Protein AF-A0A9Q0S7S1-F1 (afdb_monomer)

Radius of gyration: 33.42 Å; Cα contacts (8 Å, |Δi|>4): 15; chains: 1; bounding box: 52×45×80 Å

pLDDT: mean 80.13, std 13.83, range [46.84, 96.38]

Sequence (107 aa):
PLLSERPELPLPSWYPVDWKHIRRNFWIVYAHEVIGAIIMTSVSVGIDGYVYYLMGMVSSQLKILGNRLEKLGSEEVLGGNLVEKTETNHLNRNKLKLCIKEHQDIL

InterPro domains:
  IPR004117 Olfactory receptor, insect [PF02949] (2-107)
  IPR004117 Olfactory receptor, insect [PTHR21137] (1-107)

Mean predicted aligned error: 15.47 Å

Foldseek 3Di:
DDDDPADDAPDPDDDPDPLRPDVVVVVVVNVVVVVVVVVVVCVVVVVVVVVVVVVVVVVVVVVVVVVVVCCVVVVVVVVPCVVVVVVVVVVVVVVVVVVVVVVVVVD

Solvent-accessible surface area (backbone atoms only — not comparable to full-atom values): 6326 Å² total; per-residue (Å²): 144,75,83,68,96,57,96,73,68,98,63,101,69,92,66,104,58,69,38,91,79,35,71,70,48,35,54,53,52,51,50,49,53,52,51,51,53,52,51,53,52,52,50,51,56,48,49,59,52,47,53,52,50,49,54,52,51,51,54,51,50,50,51,53,48,48,55,49,49,50,49,50,64,33,60,79,46,37,87,62,52,49,62,62,56,49,54,54,53,52,52,52,54,50,53,52,53,48,56,52,50,55,59,62,75,79,110

Secondary structure (DSSP, 8-state):
----SS---SS----SS-TTT-HHHHHHHHHHHHHHHHHHHHHHHHHHHHHHHHHHHHHHHHHHHHHHHHHHHHHHHHHHHHHHHHHHHHHHHHHHHHHHHHHHH--

Organism: NCBI:txid35572

Structure (mmCIF, N/CA/C/O backbone):
data_AF-A0A9Q0S7S1-F1
#
_entry.id   AF-A0A9Q0S7S1-F1
#
loop_
_atom_site.group_PDB
_atom_site.id
_atom_site.type_symbol
_atom_site.label_atom_id
_atom_site.label_alt_id
_atom_site.label_comp_id
_atom_site.label_asym_id
_atom_site.label_entity_id
_atom_site.label_seq_id
_atom_site.pdbx_PDB_ins_code
_atom_site.Cartn_x
_atom_site.Cartn_y
_atom_site.Cartn_z
_atom_site.occupancy
_atom_site.B_iso_or_equiv
_atom_site.auth_seq_id
_atom_site.auth_comp_id
_atom_site.auth_asym_id
_atom_site.auth_atom_id
_atom_site.pdbx_PDB_model_num
ATOM 1 N N . PRO A 1 1 ? 6.890 -19.782 -22.112 1.00 49.66 1 PRO A N 1
ATOM 2 C CA . PRO A 1 1 ? 8.250 -20.284 -21.822 1.00 49.66 1 PRO A CA 1
ATOM 3 C C . PRO A 1 1 ? 8.989 -20.681 -23.106 1.00 49.66 1 PRO A C 1
ATOM 5 O O . PRO A 1 1 ? 8.802 -21.784 -23.598 1.00 49.66 1 PRO A O 1
ATOM 8 N N . LEU A 1 2 ? 9.759 -19.737 -23.645 1.00 46.84 2 LEU A N 1
ATOM 9 C CA . LEU A 1 2 ? 10.941 -19.854 -24.514 1.00 46.84 2 LEU A CA 1
ATOM 10 C C . LEU A 1 2 ? 11.249 -18.404 -24.924 1.00 46.84 2 LEU A C 1
ATOM 12 O O . LEU A 1 2 ? 10.314 -17.646 -25.176 1.00 46.84 2 LEU A O 1
ATOM 16 N N . LEU A 1 3 ? 12.515 -17.982 -24.856 1.00 55.81 3 LEU A N 1
ATOM 17 C CA . LEU A 1 3 ? 12.884 -16.576 -25.056 1.00 55.81 3 LEU A CA 1
ATOM 18 C C . LEU A 1 3 ? 12.430 -16.103 -26.443 1.00 55.81 3 LEU A C 1
ATOM 20 O O . LEU A 1 3 ? 12.807 -16.715 -27.441 1.00 55.81 3 LEU A O 1
ATOM 24 N N . SER A 1 4 ? 11.708 -14.979 -26.509 1.00 52.19 4 SER A N 1
ATOM 25 C CA . SER A 1 4 ? 11.703 -14.194 -27.744 1.00 52.19 4 SER A CA 1
ATOM 26 C C . SER A 1 4 ? 13.147 -13.771 -28.012 1.00 52.19 4 SER A C 1
ATOM 28 O O . SER A 1 4 ? 13.823 -13.256 -27.120 1.00 52.19 4 SER A O 1
ATOM 30 N N . GLU A 1 5 ? 13.643 -13.999 -29.229 1.00 60.22 5 GLU A N 1
ATOM 31 C CA . GLU A 1 5 ? 15.022 -13.662 -29.623 1.00 60.22 5 GLU A CA 1
ATOM 32 C C . GLU A 1 5 ? 15.291 -12.144 -29.639 1.00 60.22 5 GLU A C 1
ATOM 34 O O . GLU A 1 5 ? 16.394 -11.696 -29.965 1.00 60.22 5 GLU A O 1
ATOM 39 N N . ARG A 1 6 ? 14.283 -11.328 -29.311 1.00 60.66 6 ARG A N 1
ATOM 40 C CA . ARG A 1 6 ? 14.350 -9.870 -29.279 1.00 60.66 6 ARG A CA 1
ATOM 41 C C . ARG A 1 6 ? 13.970 -9.361 -27.886 1.00 60.66 6 ARG A C 1
ATOM 43 O O . ARG A 1 6 ? 13.040 -9.894 -27.286 1.00 60.66 6 ARG A O 1
ATOM 50 N N . PRO A 1 7 ? 14.641 -8.313 -27.373 1.00 64.75 7 PRO A N 1
ATOM 51 C CA . PRO A 1 7 ? 14.220 -7.653 -26.145 1.00 64.75 7 PRO A CA 1
ATOM 52 C C . PRO A 1 7 ? 12.825 -7.038 -26.333 1.00 64.75 7 PRO A C 1
ATOM 54 O O . PRO A 1 7 ? 12.659 -6.066 -27.071 1.00 64.75 7 PRO A O 1
ATOM 57 N N . GLU A 1 8 ? 11.828 -7.618 -25.673 1.00 73.00 8 GLU A N 1
ATOM 58 C CA . GLU A 1 8 ? 10.452 -7.122 -25.622 1.00 73.00 8 GLU A CA 1
ATOM 59 C C . GLU A 1 8 ? 10.209 -6.429 -24.276 1.00 73.00 8 GLU A C 1
ATOM 61 O O . GLU A 1 8 ? 10.732 -6.858 -23.245 1.00 73.00 8 GLU A O 1
ATOM 66 N N . LEU A 1 9 ? 9.461 -5.322 -24.291 1.00 75.12 9 LEU A N 1
ATOM 67 C CA . LEU A 1 9 ? 9.088 -4.614 -23.066 1.00 75.12 9 LEU A CA 1
ATOM 68 C C . LEU A 1 9 ? 7.980 -5.397 -22.341 1.00 75.12 9 LEU A C 1
ATOM 70 O O . LEU A 1 9 ? 7.092 -5.935 -23.008 1.00 75.12 9 LEU A O 1
ATOM 74 N N . PRO A 1 10 ? 7.984 -5.442 -20.996 1.00 76.25 10 PRO A N 1
ATOM 75 C CA . PRO A 1 10 ? 6.925 -6.076 -20.216 1.00 76.25 10 PRO A CA 1
ATOM 76 C C . PRO A 1 10 ? 5.540 -5.436 -20.404 1.00 76.25 10 PRO A C 1
ATOM 78 O O . PRO A 1 10 ? 4.546 -6.106 -20.124 1.00 76.25 10 PRO A O 1
ATOM 81 N N . LEU A 1 11 ? 5.443 -4.185 -20.880 1.00 78.38 11 LEU A N 1
ATOM 82 C CA . LEU A 1 11 ? 4.169 -3.545 -21.221 1.00 78.38 11 LEU A CA 1
ATOM 83 C C . LEU A 1 11 ? 4.142 -3.081 -22.694 1.00 78.38 11 LEU A C 1
ATOM 85 O O . LEU A 1 11 ? 5.092 -2.464 -23.180 1.00 78.38 11 LEU A O 1
ATOM 89 N N . PRO A 1 12 ? 3.042 -3.323 -23.434 1.00 75.06 12 PRO A N 1
ATOM 90 C CA . PRO A 1 12 ? 2.882 -2.833 -24.799 1.00 75.06 12 PRO A CA 1
ATOM 91 C C . PRO A 1 12 ? 2.491 -1.346 -24.792 1.00 75.06 12 PRO A C 1
ATOM 93 O O . PRO A 1 12 ? 1.319 -0.996 -24.921 1.00 75.06 12 PRO A O 1
ATOM 96 N N . SER A 1 13 ? 3.480 -0.464 -24.640 1.00 78.94 13 SER A N 1
ATOM 97 C CA . SER A 1 13 ? 3.294 0.992 -24.646 1.00 78.94 13 SER A CA 1
ATOM 98 C C . SER A 1 13 ? 4.058 1.676 -25.789 1.00 78.94 13 SER A C 1
ATOM 100 O O . SER A 1 13 ? 5.069 1.174 -26.290 1.00 78.94 13 SER A O 1
ATOM 102 N N . TRP A 1 14 ? 3.555 2.831 -26.236 1.00 82.00 14 TRP A N 1
ATOM 103 C CA . TRP A 1 14 ? 4.221 3.658 -27.241 1.00 82.00 14 TRP A CA 1
ATOM 104 C C . TRP A 1 14 ? 5.210 4.610 -26.565 1.00 82.00 14 TRP A C 1
ATOM 106 O O . TRP A 1 14 ? 4.841 5.386 -25.686 1.00 82.00 14 TRP A O 1
ATOM 116 N N . TYR A 1 15 ? 6.461 4.577 -27.019 1.00 80.50 15 TYR A N 1
ATOM 117 C CA . TYR A 1 15 ? 7.535 5.432 -26.522 1.00 80.50 15 TYR A CA 1
ATOM 118 C C . TYR A 1 15 ? 8.106 6.273 -27.670 1.00 80.50 15 TYR A C 1
ATOM 120 O O . TYR A 1 15 ? 8.388 5.711 -28.729 1.00 80.50 15 TYR A O 1
ATOM 128 N N . PRO A 1 16 ? 8.374 7.578 -27.467 1.00 81.56 16 PRO A N 1
ATOM 129 C CA . PRO A 1 16 ? 8.951 8.466 -28.484 1.00 81.56 16 PRO A CA 1
ATOM 130 C C . PRO A 1 16 ? 10.462 8.237 -28.711 1.00 81.56 16 PRO A C 1
ATOM 132 O O . PRO A 1 16 ? 11.163 9.121 -29.194 1.00 81.56 16 PRO A O 1
ATOM 135 N N . VAL A 1 17 ? 10.992 7.080 -28.304 1.00 76.88 17 VAL A N 1
ATOM 136 C CA . VAL A 1 17 ? 12.422 6.752 -28.283 1.00 76.88 17 VAL A CA 1
ATOM 137 C C . VAL A 1 17 ? 12.627 5.367 -28.892 1.00 76.88 17 VAL A C 1
ATOM 139 O O . VAL A 1 17 ? 11.952 4.419 -28.494 1.00 76.88 17 VAL A O 1
ATOM 142 N N . ASP A 1 18 ? 13.611 5.225 -29.786 1.00 76.94 18 ASP A N 1
ATOM 143 C CA . ASP A 1 18 ? 13.955 3.966 -30.467 1.00 76.94 18 ASP A CA 1
ATOM 144 C C . ASP A 1 18 ? 14.589 2.914 -29.535 1.00 76.94 18 ASP A C 1
ATOM 146 O O . ASP A 1 18 ? 15.778 2.581 -29.614 1.00 76.94 18 ASP A O 1
ATOM 150 N N . TRP A 1 19 ? 13.779 2.340 -28.647 1.00 75.38 19 TRP A N 1
ATOM 151 C CA . TRP A 1 19 ? 14.172 1.247 -27.753 1.00 75.38 19 TRP A CA 1
ATOM 152 C C . TRP A 1 19 ? 14.509 -0.050 -28.504 1.00 75.38 19 TRP A C 1
ATOM 154 O O . TRP A 1 19 ? 15.325 -0.834 -28.027 1.00 75.38 19 TRP A O 1
ATOM 164 N N . LYS A 1 20 ? 13.941 -0.256 -29.703 1.00 74.69 20 LYS A N 1
ATOM 165 C CA . LYS A 1 20 ? 14.171 -1.447 -30.546 1.00 74.69 20 LYS A CA 1
ATOM 166 C C . LYS A 1 20 ? 15.587 -1.534 -31.116 1.00 74.69 20 LYS A C 1
ATOM 168 O O . LYS A 1 20 ? 16.081 -2.633 -31.352 1.00 74.69 20 LYS A O 1
ATOM 173 N N . HIS A 1 21 ? 16.230 -0.389 -31.349 1.00 73.00 21 HIS A N 1
ATOM 174 C CA . HIS A 1 21 ? 17.544 -0.314 -31.994 1.00 73.00 21 HIS A CA 1
ATOM 175 C C . HIS A 1 21 ? 18.662 0.062 -31.012 1.00 73.00 21 HIS A C 1
ATOM 177 O O . HIS A 1 21 ? 19.803 -0.367 -31.183 1.00 73.00 21 HIS A O 1
ATOM 183 N N . ILE A 1 22 ? 18.353 0.818 -29.952 1.00 80.56 22 ILE A N 1
ATOM 184 C CA . ILE A 1 22 ? 19.348 1.316 -28.996 1.00 80.56 22 ILE A CA 1
ATOM 185 C C . ILE A 1 22 ? 19.228 0.558 -27.669 1.00 80.56 22 ILE A C 1
ATOM 187 O O . ILE A 1 22 ? 18.385 0.868 -26.826 1.00 80.56 22 ILE A O 1
ATOM 191 N N . ARG A 1 23 ? 20.148 -0.389 -27.431 1.00 79.44 23 ARG A N 1
ATOM 192 C CA . ARG A 1 23 ? 20.176 -1.247 -26.223 1.00 79.44 23 ARG A CA 1
ATOM 193 C C . ARG A 1 23 ? 20.15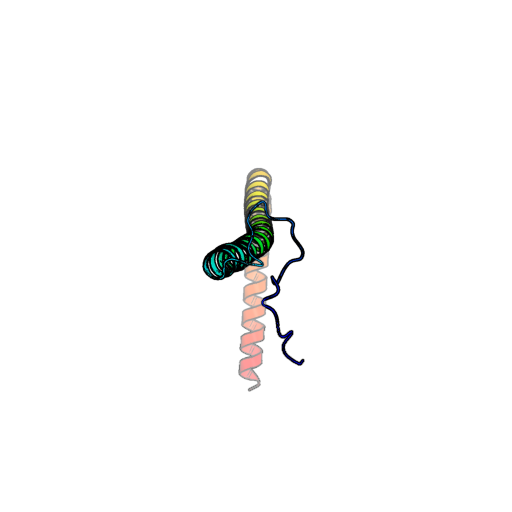9 -0.461 -24.901 1.00 79.44 23 ARG A C 1
ATOM 195 O O . ARG A 1 23 ? 19.569 -0.923 -23.933 1.00 79.44 23 ARG A O 1
ATOM 202 N N . ARG A 1 24 ? 20.770 0.730 -24.848 1.00 82.44 24 ARG A N 1
ATOM 203 C CA . ARG A 1 24 ? 20.722 1.616 -23.667 1.00 82.44 24 ARG A CA 1
ATOM 204 C C . ARG A 1 24 ? 19.307 2.132 -23.386 1.00 82.44 24 ARG A C 1
ATOM 206 O O . ARG A 1 24 ? 18.902 2.19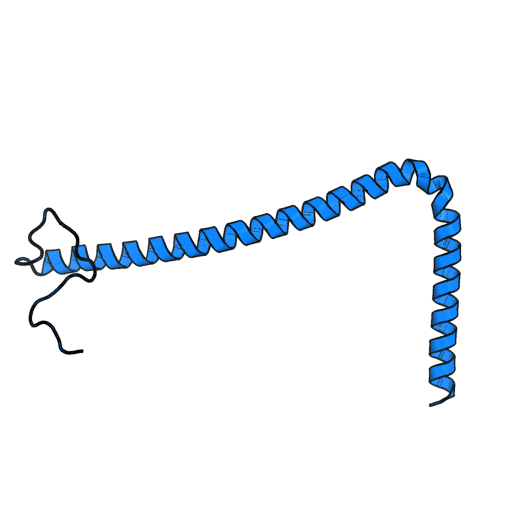0 -22.232 1.00 82.44 24 ARG A O 1
ATOM 213 N N . ASN A 1 25 ? 18.561 2.483 -24.431 1.00 82.38 25 ASN A N 1
ATOM 214 C CA . ASN A 1 25 ? 17.224 3.054 -24.300 1.00 82.38 25 ASN A CA 1
ATOM 215 C C . ASN A 1 25 ? 16.221 1.979 -23.861 1.00 82.38 25 ASN A C 1
ATOM 217 O O . ASN A 1 25 ? 15.380 2.264 -23.017 1.00 82.38 25 ASN A O 1
ATOM 221 N N . PHE A 1 26 ? 16.380 0.737 -24.339 1.00 84.25 26 PHE A N 1
ATOM 222 C CA . PHE A 1 26 ? 15.641 -0.423 -23.825 1.00 84.25 26 PHE A CA 1
ATOM 223 C C . PHE A 1 26 ? 15.757 -0.549 -22.296 1.00 84.25 26 PHE A C 1
ATOM 225 O O . PHE A 1 26 ? 14.741 -0.583 -21.612 1.00 84.25 26 PHE A O 1
ATOM 232 N N . TRP A 1 27 ? 16.978 -0.535 -21.742 1.00 84.62 27 TRP A N 1
ATOM 233 C CA . TRP A 1 27 ? 17.181 -0.641 -20.289 1.00 84.62 27 TRP A CA 1
ATOM 234 C C . TRP A 1 27 ? 16.586 0.527 -19.495 1.00 84.62 27 TRP A C 1
ATOM 236 O O . TRP A 1 27 ? 16.069 0.308 -18.404 1.00 84.62 27 TRP A O 1
A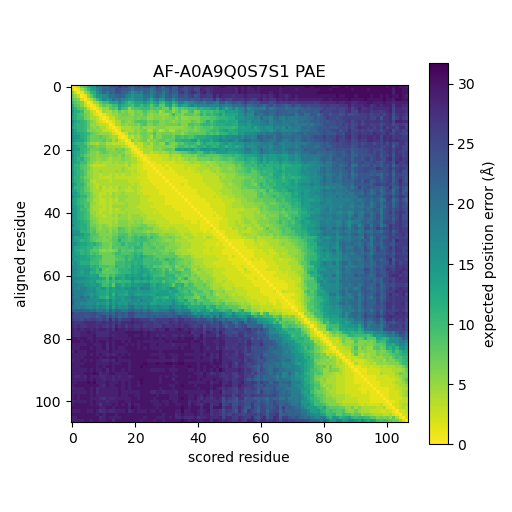TOM 246 N N . ILE A 1 28 ? 16.632 1.752 -20.033 1.00 87.50 28 ILE A N 1
ATOM 247 C CA . ILE A 1 28 ? 16.027 2.931 -19.391 1.00 87.50 28 ILE A CA 1
ATOM 248 C C . ILE A 1 28 ? 14.503 2.786 -19.323 1.00 87.50 28 ILE A C 1
ATOM 250 O O . ILE A 1 28 ? 13.919 3.008 -18.264 1.00 87.50 28 ILE A O 1
ATOM 254 N N . VAL A 1 29 ? 13.860 2.390 -20.427 1.00 88.12 29 VAL A N 1
ATOM 255 C CA . VAL A 1 29 ? 12.401 2.220 -20.465 1.00 88.12 29 VAL A CA 1
ATOM 256 C C . VAL A 1 29 ? 11.965 1.035 -19.601 1.00 88.12 29 VAL A C 1
ATOM 258 O O . VAL A 1 29 ? 11.056 1.191 -18.793 1.00 88.12 29 VAL A O 1
ATOM 261 N N . TYR A 1 30 ? 12.675 -0.094 -19.666 1.00 87.19 30 TYR A N 1
ATOM 262 C CA . TYR A 1 30 ? 12.431 -1.253 -18.803 1.00 87.19 30 TYR A CA 1
ATOM 263 C C . TYR A 1 30 ? 12.528 -0.894 -17.310 1.00 87.19 30 TYR A C 1
ATOM 265 O O . TYR A 1 30 ? 11.644 -1.227 -16.523 1.00 87.19 30 TYR A O 1
ATOM 273 N N . ALA A 1 31 ? 13.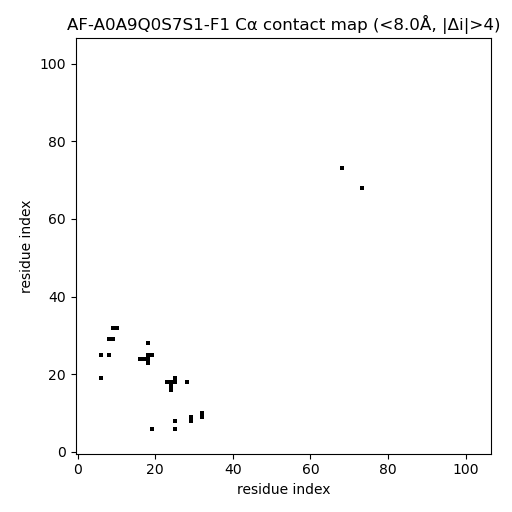573 -0.161 -16.905 1.00 90.00 31 ALA A N 1
ATOM 274 C CA . ALA A 1 31 ? 13.715 0.302 -15.526 1.00 90.00 31 ALA A CA 1
ATOM 275 C C . ALA A 1 31 ? 12.577 1.253 -15.119 1.00 90.00 31 ALA A C 1
ATOM 277 O O . ALA A 1 31 ? 12.055 1.139 -14.012 1.00 90.00 31 ALA A O 1
ATOM 278 N N . HIS A 1 32 ? 12.156 2.152 -16.012 1.00 89.94 32 HIS A N 1
ATOM 279 C CA . HIS A 1 32 ? 11.020 3.044 -15.781 1.00 89.94 32 HIS A CA 1
ATOM 280 C C . HIS A 1 32 ? 9.699 2.273 -15.603 1.00 89.94 32 HIS A C 1
ATOM 282 O O . HIS A 1 32 ? 8.948 2.569 -14.675 1.00 89.94 32 HIS A O 1
ATOM 288 N N . GLU A 1 33 ? 9.414 1.274 -16.443 1.00 90.44 33 GLU A N 1
ATOM 289 C CA . GLU A 1 33 ? 8.228 0.412 -16.312 1.00 90.44 33 GLU A CA 1
ATOM 290 C C . GLU A 1 33 ? 8.227 -0.359 -14.986 1.00 90.44 33 GLU A C 1
ATOM 292 O O . GLU A 1 33 ? 7.222 -0.356 -14.275 1.00 90.44 33 GLU A O 1
ATOM 297 N N . VAL A 1 34 ? 9.363 -0.955 -14.605 1.00 93.00 34 VAL A N 1
ATOM 298 C CA . VAL A 1 34 ? 9.509 -1.687 -13.334 1.00 93.00 34 VAL A CA 1
ATOM 299 C C . VAL A 1 34 ? 9.326 -0.760 -12.127 1.00 93.00 34 VAL A C 1
ATOM 301 O O . VAL A 1 34 ? 8.571 -1.092 -11.213 1.00 93.00 34 VAL A O 1
ATOM 304 N N . ILE A 1 35 ? 9.960 0.417 -12.120 1.00 94.38 35 ILE A N 1
ATOM 305 C CA . ILE A 1 35 ? 9.809 1.401 -11.034 1.00 94.38 35 ILE A CA 1
ATOM 306 C C . ILE A 1 35 ? 8.357 1.895 -10.956 1.00 94.38 35 ILE A C 1
ATOM 308 O O . ILE A 1 35 ? 7.785 1.940 -9.867 1.00 94.38 35 ILE A O 1
ATOM 312 N N . GLY A 1 36 ? 7.734 2.204 -12.097 1.00 93.38 36 GLY A N 1
ATOM 313 C CA . GLY A 1 36 ? 6.332 2.616 -12.169 1.00 93.38 36 GLY A CA 1
ATOM 314 C C . GLY A 1 36 ? 5.378 1.553 -11.618 1.00 93.38 36 GLY A C 1
ATOM 315 O O . GLY A 1 36 ? 4.502 1.878 -10.816 1.00 93.38 36 GLY A O 1
ATOM 316 N N . ALA A 1 37 ? 5.588 0.281 -11.968 1.00 93.12 37 ALA A N 1
ATOM 317 C CA . ALA A 1 37 ? 4.800 -0.840 -11.458 1.00 93.12 37 ALA A CA 1
ATOM 318 C C . ALA A 1 37 ? 4.956 -1.026 -9.936 1.00 93.12 37 ALA A C 1
ATOM 320 O O . ALA A 1 37 ? 3.958 -1.221 -9.236 1.00 93.12 37 ALA A O 1
ATOM 321 N N . ILE A 1 38 ? 6.180 -0.907 -9.403 1.00 95.56 38 ILE A N 1
ATOM 322 C CA . ILE A 1 38 ? 6.450 -0.976 -7.955 1.00 95.56 38 ILE A CA 1
ATOM 323 C C . ILE A 1 38 ? 5.736 0.161 -7.215 1.00 95.56 38 ILE A C 1
ATOM 325 O O . ILE A 1 38 ? 5.063 -0.093 -6.213 1.00 95.56 38 ILE A O 1
ATOM 329 N N . ILE A 1 39 ? 5.840 1.400 -7.709 1.00 95.88 39 ILE A N 1
ATOM 330 C CA . ILE A 1 39 ? 5.182 2.567 -7.104 1.00 95.88 39 ILE A CA 1
ATOM 331 C C . ILE A 1 39 ? 3.663 2.395 -7.143 1.00 95.88 39 ILE A C 1
ATOM 333 O O . ILE A 1 39 ? 3.018 2.514 -6.106 1.00 95.88 39 ILE A O 1
ATOM 337 N N . MET A 1 40 ? 3.089 2.063 -8.303 1.00 95.31 40 MET A N 1
ATOM 338 C CA . MET A 1 40 ? 1.641 1.903 -8.467 1.00 95.31 40 MET A CA 1
ATOM 339 C C . MET A 1 40 ? 1.078 0.808 -7.552 1.00 95.31 40 MET A C 1
ATOM 341 O O . MET A 1 40 ? 0.075 1.033 -6.878 1.00 95.31 40 MET A O 1
ATOM 345 N N . THR A 1 41 ? 1.759 -0.338 -7.458 1.00 94.69 41 THR A N 1
ATOM 346 C CA . THR A 1 41 ? 1.366 -1.434 -6.557 1.00 94.69 41 THR A CA 1
ATOM 347 C C . THR A 1 41 ? 1.442 -0.998 -5.092 1.00 94.69 41 THR A C 1
ATOM 349 O O . THR A 1 41 ? 0.499 -1.213 -4.333 1.00 94.69 41 THR A O 1
ATOM 352 N N . SER A 1 42 ? 2.532 -0.330 -4.698 1.00 95.44 42 SER A N 1
ATOM 353 C CA . SER A 1 42 ? 2.733 0.152 -3.323 1.00 95.44 42 SER A CA 1
ATOM 354 C C . SER A 1 42 ? 1.698 1.205 -2.922 1.00 95.44 42 SER A C 1
ATOM 356 O O . SER A 1 42 ? 1.200 1.183 -1.800 1.00 95.44 42 SER A O 1
ATOM 358 N N . VAL A 1 43 ? 1.342 2.106 -3.843 1.00 96.38 43 VAL A N 1
ATOM 359 C CA . VAL A 1 43 ? 0.299 3.120 -3.638 1.00 96.38 43 VAL A CA 1
ATOM 360 C C . VAL A 1 43 ? -1.080 2.470 -3.539 1.00 96.38 43 VAL A C 1
ATOM 362 O O . VAL A 1 43 ? -1.821 2.826 -2.630 1.00 96.38 43 VAL A O 1
ATOM 365 N N . SER A 1 44 ? -1.414 1.493 -4.391 1.00 95.12 44 SER A N 1
ATOM 366 C CA . SER A 1 44 ? -2.699 0.777 -4.312 1.00 95.12 44 SER A CA 1
ATOM 367 C C . SER A 1 44 ? -2.867 0.083 -2.957 1.00 95.12 44 SER A C 1
ATOM 369 O O . SER A 1 44 ? -3.802 0.388 -2.223 1.00 95.12 44 SER A O 1
ATOM 371 N N . VAL A 1 45 ? -1.902 -0.763 -2.573 1.00 95.31 45 VAL A N 1
ATOM 372 C CA . VAL A 1 45 ? -1.916 -1.476 -1.282 1.00 95.31 45 VAL A CA 1
ATOM 373 C C . VAL A 1 45 ? -1.905 -0.496 -0.103 1.00 95.31 45 VAL A C 1
ATOM 375 O O . VAL A 1 45 ? -2.579 -0.719 0.904 1.00 95.31 45 VAL A O 1
ATOM 378 N N . GLY A 1 46 ? -1.168 0.611 -0.229 1.00 94.88 46 GLY A N 1
ATOM 379 C CA . GLY A 1 46 ? -1.129 1.680 0.765 1.00 94.88 46 GLY A CA 1
ATOM 380 C C . GLY A 1 46 ? -2.475 2.381 0.945 1.00 94.88 46 GLY A C 1
ATOM 381 O O . GLY A 1 46 ? -2.872 2.622 2.082 1.00 94.88 46 GLY A O 1
ATOM 382 N N . ILE A 1 47 ? -3.200 2.669 -0.140 1.00 95.56 47 ILE A N 1
ATOM 383 C CA . ILE A 1 47 ? -4.540 3.270 -0.099 1.00 95.56 47 ILE A CA 1
ATOM 384 C C . ILE A 1 47 ? -5.536 2.302 0.543 1.00 95.56 47 ILE A C 1
ATOM 386 O O . ILE A 1 47 ? -6.219 2.696 1.488 1.00 95.56 47 ILE A O 1
ATOM 390 N N . ASP A 1 48 ? -5.575 1.043 0.105 1.00 94.25 48 ASP A N 1
ATOM 391 C CA . ASP A 1 48 ? -6.497 0.034 0.646 1.00 94.25 48 ASP A CA 1
ATOM 392 C C . ASP A 1 48 ? -6.274 -0.174 2.158 1.00 94.25 48 ASP A C 1
ATOM 394 O O . ASP A 1 48 ? -7.218 -0.157 2.957 1.00 94.25 48 ASP A O 1
ATOM 398 N N . GLY A 1 49 ? -5.008 -0.270 2.580 1.00 93.56 49 GLY A N 1
ATOM 399 C CA . GLY A 1 49 ? -4.628 -0.358 3.992 1.00 93.56 49 GLY A CA 1
ATOM 400 C C . GLY A 1 49 ? -4.929 0.915 4.794 1.00 93.56 49 GLY A C 1
ATOM 401 O O . GLY A 1 49 ? -5.376 0.831 5.941 1.00 93.56 49 GLY A O 1
ATOM 402 N N . TYR A 1 50 ? -4.732 2.097 4.205 1.00 93.19 50 TYR A N 1
ATOM 403 C CA . TYR A 1 50 ? -5.010 3.382 4.853 1.00 93.19 50 TYR A CA 1
ATOM 404 C C . TYR A 1 50 ? -6.512 3.617 5.048 1.00 93.19 50 TYR A C 1
ATOM 406 O O . TYR A 1 50 ? -6.924 4.056 6.123 1.00 93.19 50 TYR A O 1
ATOM 414 N N . VAL A 1 51 ? -7.343 3.257 4.065 1.00 94.44 51 VAL A N 1
ATOM 415 C CA . VAL A 1 51 ? -8.810 3.298 4.182 1.00 94.44 51 VAL A CA 1
ATOM 416 C C . VAL A 1 51 ? -9.275 2.384 5.316 1.00 94.44 51 VAL A C 1
ATOM 418 O O . VAL A 1 51 ? -10.018 2.834 6.191 1.00 94.44 51 VAL A O 1
ATOM 421 N N . TYR A 1 52 ? -8.781 1.143 5.378 1.00 94.75 52 TYR A N 1
ATOM 422 C CA . TYR A 1 52 ? -9.097 0.222 6.475 1.00 94.75 52 TYR A CA 1
ATOM 423 C C . TYR A 1 52 ? -8.676 0.780 7.848 1.00 94.75 52 TYR A C 1
ATOM 425 O O . TYR A 1 52 ? -9.461 0.756 8.802 1.00 94.75 52 TYR A O 1
ATOM 433 N N . TYR A 1 53 ? -7.469 1.346 7.947 1.00 95.00 53 TYR A N 1
ATOM 434 C CA . TYR A 1 53 ? -6.977 1.983 9.171 1.00 95.00 53 TYR A CA 1
ATOM 435 C C . TYR A 1 53 ? -7.866 3.156 9.614 1.00 95.00 53 TYR A C 1
ATOM 437 O O . TYR A 1 53 ? -8.252 3.227 10.784 1.00 95.00 53 TYR A O 1
ATOM 445 N N . LEU A 1 54 ? -8.252 4.044 8.691 1.00 95.12 54 LEU A N 1
ATOM 446 C CA . LEU A 1 54 ? -9.162 5.154 8.983 1.00 95.12 54 LEU A CA 1
ATOM 447 C C . LEU A 1 54 ? -10.536 4.661 9.453 1.00 95.12 54 LEU A C 1
ATOM 449 O O . LEU A 1 54 ? -11.051 5.179 10.444 1.00 95.12 54 LEU A O 1
ATOM 453 N N . MET A 1 55 ? -11.112 3.641 8.810 1.00 95.12 55 MET A N 1
ATOM 454 C CA . MET A 1 55 ? -12.390 3.055 9.236 1.00 95.12 55 MET A CA 1
ATOM 455 C C . MET A 1 55 ? -12.307 2.471 10.654 1.00 95.12 55 MET A C 1
ATOM 457 O O . MET A 1 55 ? -13.223 2.673 11.457 1.00 95.12 55 MET A O 1
ATOM 461 N N . GLY A 1 56 ? -11.197 1.810 11.004 1.00 94.75 56 GLY A N 1
ATOM 462 C CA . GLY A 1 56 ? -10.933 1.331 12.364 1.00 94.75 56 GLY A CA 1
ATOM 463 C C . GLY A 1 56 ? -10.807 2.470 13.384 1.00 94.75 56 GLY A C 1
ATOM 464 O O . GLY A 1 56 ? -11.449 2.437 14.439 1.00 94.75 56 GLY A O 1
ATOM 465 N N . MET A 1 57 ? -10.048 3.516 13.046 1.00 95.44 57 MET A N 1
ATOM 466 C CA . MET A 1 57 ? -9.877 4.703 13.889 1.00 95.44 57 MET A CA 1
ATOM 467 C C . MET A 1 57 ? -11.211 5.413 14.137 1.00 95.44 57 MET A C 1
ATOM 469 O O . MET A 1 57 ? -11.583 5.600 15.297 1.00 95.44 57 MET A O 1
ATOM 473 N N . VAL A 1 58 ? -11.979 5.715 13.086 1.00 95.25 58 VAL A N 1
ATOM 474 C CA . VAL A 1 58 ? -13.317 6.324 13.191 1.00 95.25 58 VAL A CA 1
ATOM 475 C C . VAL A 1 58 ? -14.253 5.443 14.021 1.00 95.25 58 VAL A C 1
ATOM 477 O O . VAL A 1 58 ? -14.915 5.947 14.924 1.00 95.25 58 VAL A O 1
ATOM 480 N N . SER A 1 59 ? -14.253 4.123 13.817 1.00 93.06 59 SER A N 1
ATOM 481 C CA . SER A 1 59 ? -15.076 3.194 14.610 1.00 93.06 59 SER A CA 1
ATOM 482 C C . SER A 1 59 ? -14.738 3.219 16.106 1.00 93.06 59 SER A C 1
ATOM 484 O O . SER A 1 59 ? -15.635 3.135 16.947 1.00 93.06 59 SER A O 1
ATOM 486 N N . SER A 1 60 ? -13.457 3.352 16.469 1.00 91.44 60 SER A N 1
ATOM 487 C CA . SER A 1 60 ? -13.045 3.484 17.874 1.00 91.44 60 SER A CA 1
ATOM 488 C C . SER A 1 60 ? -13.408 4.852 18.463 1.00 91.44 60 SER A C 1
ATOM 490 O O . SER A 1 60 ? -13.931 4.919 19.576 1.00 91.44 60 SER A O 1
ATOM 492 N N . GLN A 1 61 ? -13.230 5.934 17.700 1.00 94.00 61 GLN A N 1
ATOM 493 C CA . GLN A 1 61 ? -13.608 7.288 18.105 1.00 94.00 61 GLN A CA 1
ATOM 494 C C . GLN A 1 61 ? -15.124 7.424 18.283 1.00 94.00 61 GLN A C 1
ATOM 496 O O . GLN A 1 61 ? -15.557 8.015 19.268 1.00 94.00 61 GLN A O 1
ATOM 501 N N . LEU A 1 62 ? -15.931 6.809 17.413 1.00 91.88 62 LEU A N 1
ATOM 502 C CA . LEU A 1 62 ? -17.389 6.753 17.549 1.00 91.88 62 LEU A CA 1
ATOM 503 C C . LEU A 1 62 ? -17.823 5.985 18.805 1.00 91.88 62 LEU A C 1
ATOM 505 O O . LEU A 1 62 ? -18.729 6.438 19.497 1.00 91.88 62 LEU A O 1
ATOM 509 N N . LYS A 1 63 ? -17.153 4.880 19.164 1.00 91.44 63 LYS A N 1
ATOM 510 C CA . LYS A 1 63 ? -17.404 4.177 20.439 1.00 91.44 63 LYS A CA 1
ATOM 511 C C . LYS A 1 63 ? -17.048 5.037 21.654 1.00 91.44 63 LYS A C 1
ATOM 513 O O . LYS A 1 63 ? -17.804 5.068 22.620 1.00 91.44 63 LYS A O 1
ATOM 518 N N . ILE A 1 64 ? -15.926 5.758 21.608 1.00 94.06 64 ILE A N 1
ATOM 519 C CA . ILE A 1 64 ? -15.513 6.679 22.680 1.00 94.06 64 ILE A CA 1
ATOM 520 C C . ILE A 1 64 ? -16.493 7.853 22.796 1.00 94.06 64 ILE A C 1
ATOM 522 O O . ILE A 1 64 ? -16.853 8.231 23.909 1.00 94.06 64 ILE A O 1
ATOM 52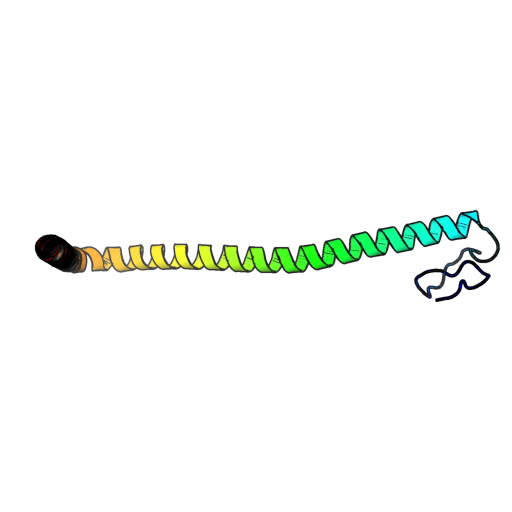6 N N . LEU A 1 65 ? -16.943 8.412 21.670 1.00 90.69 65 LEU A N 1
ATOM 527 C CA . LEU A 1 65 ? -17.944 9.476 21.622 1.00 90.69 65 LEU A CA 1
ATOM 528 C C . LEU A 1 65 ? -19.292 8.986 22.158 1.00 90.69 65 LEU A C 1
ATOM 530 O O . LEU A 1 65 ? -19.874 9.662 22.995 1.00 90.69 65 LEU A O 1
ATOM 534 N N . GLY A 1 66 ? -19.733 7.792 21.752 1.00 89.00 66 GLY A N 1
ATOM 535 C CA . GLY A 1 66 ? -20.933 7.136 22.270 1.00 89.00 66 GLY A CA 1
ATOM 536 C C . GLY A 1 66 ? -20.871 6.944 23.783 1.00 89.00 66 GLY A C 1
ATOM 537 O O . GLY A 1 66 ? -21.760 7.408 24.478 1.00 89.00 66 GLY A O 1
ATOM 538 N N . ASN A 1 67 ? -19.779 6.386 24.313 1.00 86.94 67 ASN A N 1
ATOM 539 C CA . ASN A 1 67 ? -19.583 6.220 25.759 1.00 86.94 67 ASN A CA 1
ATOM 540 C C . ASN A 1 67 ? -19.487 7.562 26.514 1.00 86.94 67 ASN A C 1
ATOM 542 O O . ASN A 1 67 ? -19.905 7.657 27.662 1.00 86.94 67 ASN A O 1
ATOM 546 N N . ARG A 1 68 ? -18.953 8.625 25.894 1.00 83.38 68 ARG A N 1
ATOM 547 C CA . ARG A 1 68 ? -18.956 9.979 26.479 1.00 83.38 68 ARG A CA 1
ATOM 548 C C . ARG A 1 68 ? -20.349 10.603 26.474 1.00 83.38 68 ARG A C 1
ATOM 550 O O . ARG A 1 68 ? -20.709 11.230 27.460 1.00 83.38 68 ARG A O 1
ATOM 557 N N . LEU A 1 69 ? -21.113 10.432 25.399 1.00 83.44 69 LEU A N 1
ATOM 558 C CA . LEU A 1 69 ? -22.480 10.936 25.271 1.00 83.44 69 LEU A CA 1
ATOM 559 C C . LEU A 1 69 ? -23.439 10.172 26.191 1.00 83.44 69 LEU A C 1
ATOM 561 O O . LEU A 1 69 ? -24.247 10.795 26.871 1.00 83.44 69 LEU A O 1
ATOM 565 N N . GLU A 1 70 ? -23.282 8.850 26.284 1.00 81.94 70 GLU A N 1
ATOM 566 C CA . GLU A 1 70 ? -23.931 8.017 27.294 1.00 81.94 70 GLU A CA 1
ATOM 567 C C . GLU A 1 70 ? -23.514 8.478 28.686 1.00 81.94 70 GLU A C 1
ATOM 569 O O . GLU A 1 70 ? -24.388 8.667 29.509 1.00 81.94 70 GLU A O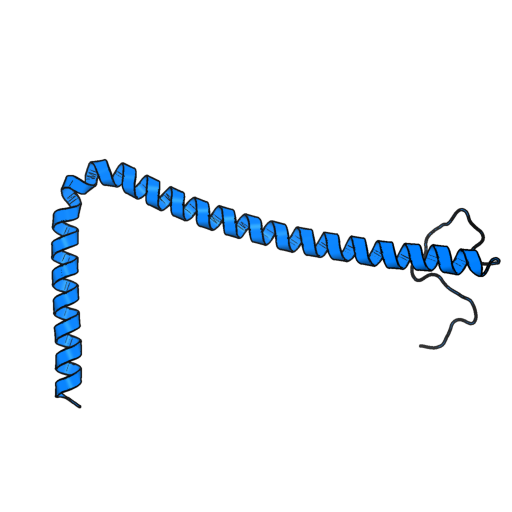 1
ATOM 574 N N . LYS A 1 71 ? -22.235 8.767 28.965 1.00 77.00 71 LYS A N 1
ATOM 575 C CA . LYS A 1 71 ? -21.841 9.315 30.273 1.00 77.00 71 LYS A CA 1
ATOM 576 C C . LYS A 1 71 ? -22.412 10.715 30.540 1.00 77.00 71 LYS A C 1
ATOM 578 O O . LYS A 1 71 ? -22.710 10.987 31.685 1.00 77.00 71 LYS A O 1
ATOM 583 N N . LEU A 1 72 ? -22.612 11.570 29.535 1.00 73.81 72 LEU A N 1
ATOM 584 C CA . LEU A 1 72 ? -23.209 12.909 29.686 1.00 73.81 72 LEU A CA 1
ATOM 585 C C . LEU A 1 72 ? -24.719 12.844 29.955 1.00 73.81 72 LEU A C 1
ATOM 587 O O . LEU A 1 72 ? -25.166 13.294 31.004 1.00 73.81 72 LEU A O 1
ATOM 591 N N . GLY A 1 73 ? -25.489 12.228 29.053 1.00 67.56 73 GLY A N 1
ATOM 592 C CA . GLY A 1 73 ? -26.934 12.045 29.239 1.00 67.56 73 GLY A CA 1
ATOM 593 C C . GLY A 1 73 ? -27.246 11.077 30.378 1.00 67.56 73 GLY A C 1
ATOM 594 O O . GLY A 1 73 ? -28.249 11.219 31.074 1.00 67.56 73 GLY A O 1
ATOM 595 N N . SER A 1 74 ? -26.346 10.128 30.646 1.00 57.44 74 SER A N 1
ATOM 596 C CA . SER A 1 74 ? -26.391 9.413 31.904 1.00 57.44 74 SER A CA 1
ATOM 597 C C . SER A 1 74 ? -26.033 10.332 33.053 1.00 57.44 74 SER A C 1
ATOM 599 O O . SER A 1 74 ? -26.759 10.214 34.001 1.00 57.44 74 SER A O 1
ATOM 601 N N . GLU A 1 75 ? -25.042 11.226 33.075 1.00 55.19 75 GLU A N 1
ATOM 602 C CA . GLU A 1 75 ? -24.734 12.046 34.274 1.00 55.19 75 GLU A CA 1
ATOM 603 C C . GLU A 1 75 ? -25.913 12.944 34.730 1.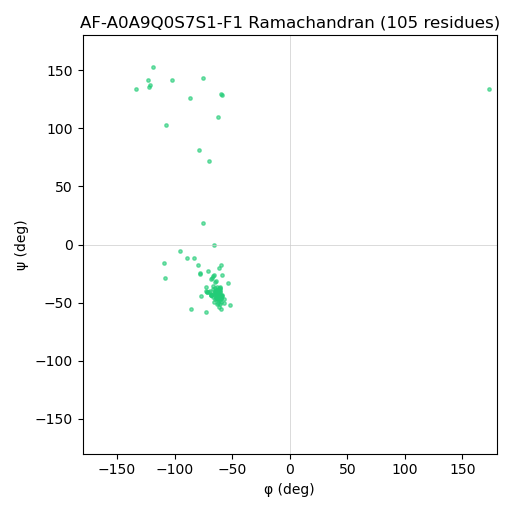00 55.19 75 GLU A C 1
ATOM 605 O O . GLU A 1 75 ? -25.997 13.268 35.913 1.00 55.19 75 GLU A O 1
ATOM 610 N N . GLU A 1 76 ? -26.903 13.191 33.862 1.00 54.31 76 GLU A N 1
ATOM 611 C CA . GLU A 1 76 ? -28.229 13.769 34.175 1.00 54.31 76 GLU A CA 1
ATOM 612 C C . GLU A 1 76 ? -29.234 12.762 34.812 1.00 54.31 76 GLU A C 1
ATOM 614 O O . GLU A 1 76 ? -30.134 13.147 35.554 1.00 54.31 76 GLU A O 1
ATOM 619 N N . VAL A 1 77 ? -29.058 11.457 34.571 1.00 55.38 77 VAL A N 1
ATOM 620 C CA . VAL A 1 77 ? -29.874 10.293 35.011 1.00 55.38 77 VAL A CA 1
ATOM 621 C C . VAL A 1 77 ? -29.168 9.417 36.087 1.00 55.38 77 VAL A C 1
ATOM 623 O O . VAL A 1 77 ? -29.780 8.607 36.787 1.00 55.38 77 VAL A O 1
ATOM 626 N N . LEU A 1 78 ? -27.854 9.574 36.248 1.00 50.88 78 LEU A N 1
ATOM 627 C CA . LEU A 1 78 ? -26.899 8.709 36.957 1.00 50.88 78 LEU A CA 1
ATOM 628 C C . LEU A 1 78 ? -26.993 8.916 38.468 1.00 50.88 78 LEU A C 1
ATOM 630 O O . LEU A 1 78 ? -26.741 7.982 39.225 1.00 50.88 78 LEU A O 1
ATOM 634 N N . GLY A 1 79 ? -27.446 10.102 38.890 1.00 54.47 79 GLY A N 1
ATOM 635 C CA . GLY A 1 79 ? -27.889 10.356 40.260 1.00 54.47 79 GLY A CA 1
ATOM 636 C C . GLY A 1 79 ? -29.044 9.445 40.700 1.00 54.47 79 GLY A C 1
ATOM 637 O O . GLY A 1 79 ? -29.147 9.151 41.886 1.00 54.47 79 GLY A O 1
ATOM 638 N N . GLY A 1 80 ? -29.862 8.945 39.763 1.00 54.38 80 GLY A N 1
ATOM 639 C CA . GLY A 1 80 ? -30.844 7.888 40.023 1.00 54.38 80 GLY A CA 1
ATOM 640 C C . GLY A 1 80 ? -30.244 6.483 39.901 1.00 54.38 80 GLY A C 1
ATOM 641 O O . GLY A 1 80 ? -30.276 5.698 40.846 1.00 54.38 80 GLY A O 1
ATOM 642 N N . ASN A 1 81 ? -29.643 6.168 38.749 1.00 54.72 81 ASN A N 1
ATOM 643 C CA . ASN A 1 81 ? -29.315 4.779 38.393 1.00 54.72 81 ASN A CA 1
ATOM 644 C C . ASN A 1 81 ? -27.990 4.223 38.970 1.00 54.72 81 ASN A C 1
ATOM 646 O O . ASN A 1 81 ? -27.772 3.010 38.903 1.00 54.72 81 ASN A O 1
ATOM 650 N N . LEU A 1 82 ? -27.087 5.037 39.546 1.00 58.53 82 LEU A N 1
ATOM 651 C CA . LEU A 1 82 ? -25.858 4.509 40.180 1.00 58.53 82 LEU A CA 1
ATOM 652 C C . LEU A 1 82 ? -26.136 3.641 41.400 1.00 58.53 82 LEU A C 1
ATOM 654 O O . LEU A 1 82 ? -25.410 2.671 41.624 1.00 58.53 82 LEU A O 1
ATOM 658 N N . VAL A 1 83 ? -27.142 4.009 42.192 1.00 62.34 83 VAL A N 1
ATOM 659 C CA . VAL A 1 83 ? -27.487 3.313 43.435 1.00 62.34 83 VAL A CA 1
ATOM 660 C C . VAL A 1 83 ? -27.874 1.868 43.105 1.00 62.34 83 VAL A C 1
ATOM 662 O O . VAL A 1 83 ? -27.212 0.927 43.546 1.00 62.34 83 VAL A O 1
ATOM 665 N N . GLU A 1 84 ? -28.831 1.700 42.192 1.00 63.19 84 GLU A N 1
ATOM 666 C CA . GLU A 1 84 ? -29.338 0.399 41.742 1.00 63.19 84 GLU A CA 1
ATOM 667 C C . GLU A 1 84 ? -28.263 -0.456 41.040 1.00 63.19 84 GLU A C 1
ATOM 669 O O . GLU A 1 84 ? -28.119 -1.660 41.299 1.00 63.19 84 GLU A O 1
ATOM 674 N N . LYS A 1 85 ? -27.434 0.162 40.183 1.00 63.72 85 LYS A N 1
ATOM 675 C CA . LYS A 1 85 ? -26.354 -0.546 39.473 1.00 63.72 85 LYS A CA 1
ATOM 676 C C . LYS A 1 85 ? -25.202 -0.946 40.406 1.00 63.72 85 LYS A C 1
ATOM 678 O O . LYS A 1 85 ? -24.471 -1.891 40.103 1.00 63.72 85 LYS A O 1
ATOM 683 N N . THR A 1 86 ? -25.025 -0.274 41.544 1.00 68.31 86 THR A N 1
ATOM 684 C CA . THR A 1 86 ? -24.010 -0.639 42.549 1.00 68.31 86 THR A CA 1
ATOM 685 C C . THR A 1 86 ? -24.456 -1.850 43.372 1.00 68.31 86 THR A C 1
ATOM 687 O O . THR A 1 86 ? -23.676 -2.796 43.520 1.00 68.31 86 THR A O 1
ATOM 690 N N . GLU A 1 87 ? -25.715 -1.891 43.823 1.00 69.38 87 GLU A N 1
ATOM 691 C CA . GLU A 1 87 ? -26.280 -3.057 44.525 1.00 69.38 87 GLU A CA 1
ATOM 692 C C . GLU A 1 87 ? -26.254 -4.330 43.669 1.00 69.38 87 GLU A C 1
ATOM 694 O O . GLU A 1 87 ? -25.751 -5.371 44.107 1.00 69.38 87 GLU A O 1
ATOM 699 N N . THR A 1 88 ? -26.725 -4.252 42.422 1.00 72.31 88 THR A N 1
ATOM 700 C CA . THR A 1 88 ? -26.764 -5.417 41.518 1.00 72.31 88 THR A CA 1
ATOM 701 C C . THR A 1 88 ? -25.369 -5.958 41.192 1.00 72.31 88 THR A C 1
ATOM 703 O O . THR A 1 88 ? -25.163 -7.176 41.195 1.00 72.31 88 THR A O 1
ATOM 706 N N . ASN A 1 89 ? -24.370 -5.092 40.991 1.00 72.88 89 ASN A N 1
ATOM 707 C CA . ASN A 1 89 ? -22.982 -5.526 40.794 1.00 72.88 89 ASN A CA 1
ATOM 708 C C . ASN A 1 89 ? -22.373 -6.182 42.046 1.00 72.88 89 ASN A C 1
ATOM 710 O O . ASN A 1 89 ? -21.612 -7.149 41.922 1.00 72.88 89 ASN A O 1
ATOM 714 N N . HIS A 1 90 ? -22.713 -5.702 43.245 1.00 79.81 90 HIS A N 1
ATOM 715 C CA . HIS A 1 90 ? -22.268 -6.313 44.499 1.00 79.81 90 HIS A CA 1
ATOM 716 C C . HIS A 1 90 ? -22.888 -7.708 44.699 1.00 79.81 90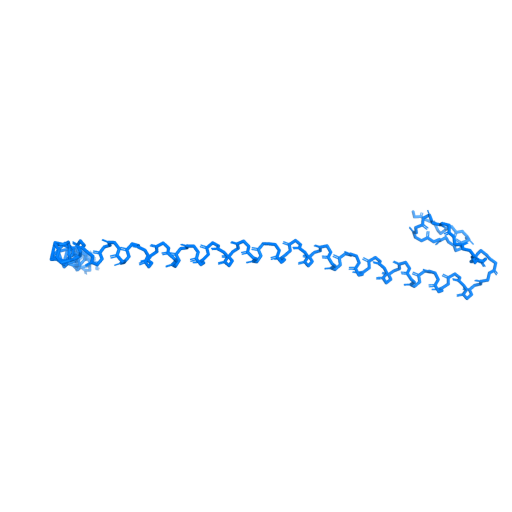 HIS A C 1
ATOM 718 O O . HIS A 1 90 ? -22.169 -8.672 44.983 1.00 79.81 90 HIS A O 1
ATOM 724 N N . LEU A 1 91 ? -24.195 -7.852 44.451 1.00 82.00 91 LEU A N 1
ATOM 725 C CA . LEU A 1 91 ? -24.899 -9.137 44.512 1.00 82.00 91 LEU A CA 1
ATOM 726 C C . LEU A 1 91 ? -24.318 -10.162 43.525 1.00 82.00 91 LEU A C 1
ATOM 728 O O . LEU A 1 91 ? -24.036 -11.300 43.909 1.00 82.00 91 LEU A O 1
ATOM 732 N N . ASN A 1 92 ? -24.078 -9.756 42.275 1.00 78.25 92 ASN A N 1
ATOM 733 C CA . ASN A 1 92 ? -23.517 -10.634 41.245 1.00 78.25 92 ASN A CA 1
ATOM 734 C C . ASN A 1 92 ? -22.086 -11.088 41.581 1.00 78.25 92 ASN A C 1
ATOM 736 O O . ASN A 1 92 ? -21.766 -12.269 41.423 1.00 78.25 92 ASN A O 1
ATOM 740 N N . ARG A 1 93 ? -21.239 -10.202 42.129 1.00 85.62 93 ARG A N 1
ATOM 741 C CA . ARG A 1 93 ? -19.903 -10.583 42.632 1.00 85.62 93 ARG A CA 1
ATOM 742 C C . ARG A 1 93 ? -19.969 -11.598 43.773 1.00 85.62 93 ARG A C 1
ATOM 744 O O . ARG A 1 93 ? -19.127 -12.493 43.822 1.00 85.62 93 ARG A O 1
ATOM 751 N N . ASN A 1 94 ? -20.947 -11.484 44.668 1.00 81.62 94 ASN A N 1
ATOM 752 C CA . ASN A 1 94 ? -21.091 -12.410 45.793 1.00 81.62 94 ASN A CA 1
ATOM 753 C C . ASN A 1 94 ? -21.600 -13.788 45.344 1.00 81.62 94 ASN A C 1
ATOM 755 O O . ASN A 1 94 ? -21.048 -14.796 45.784 1.00 81.62 94 ASN A O 1
ATOM 759 N N . LYS A 1 95 ? -22.548 -13.851 44.397 1.00 87.50 95 LYS A N 1
ATOM 760 C CA . LYS A 1 95 ? -22.962 -15.121 43.769 1.00 87.50 95 LYS A CA 1
ATOM 761 C C . LYS A 1 95 ? -21.813 -15.804 43.023 1.00 87.50 95 LYS A C 1
ATOM 763 O O . LYS A 1 95 ? -21.618 -17.004 43.182 1.00 87.50 95 LYS A O 1
ATOM 768 N N . LEU A 1 96 ? -21.010 -15.044 42.271 1.00 88.00 96 LEU A N 1
ATOM 769 C CA . LEU A 1 96 ? -19.840 -15.586 41.572 1.00 88.00 96 LEU A CA 1
ATOM 770 C C . LEU A 1 96 ? -18.803 -16.163 42.551 1.00 88.00 96 LEU A C 1
ATOM 772 O O . LEU A 1 96 ? -18.298 -17.259 42.330 1.00 88.00 96 LEU A O 1
ATOM 776 N N . LYS A 1 97 ? -18.519 -15.463 43.659 1.00 89.56 97 LYS A N 1
ATOM 777 C CA . LYS A 1 97 ? -17.630 -15.970 44.719 1.00 89.56 97 LYS A CA 1
ATOM 778 C C . LYS A 1 97 ? -18.149 -17.253 45.370 1.00 89.56 97 LYS A C 1
ATOM 780 O O . LYS A 1 97 ? -17.341 -18.132 45.653 1.00 89.56 97 LYS A O 1
ATOM 785 N N . LEU A 1 98 ? -19.460 -17.357 45.609 1.00 87.06 98 LEU A N 1
ATOM 786 C CA . LEU A 1 98 ? -20.070 -18.566 46.166 1.00 87.06 98 LEU A CA 1
ATOM 787 C C . LEU A 1 98 ? -19.885 -19.752 45.211 1.00 87.06 98 LEU A C 1
ATOM 789 O O . LEU A 1 98 ? -19.316 -20.759 45.613 1.00 87.06 98 LEU A O 1
ATOM 793 N N . CYS A 1 99 ? -20.236 -19.576 43.934 1.00 85.00 99 CYS A N 1
ATOM 794 C CA . CYS A 1 99 ? -20.120 -20.617 42.912 1.00 85.00 99 CYS A CA 1
ATOM 795 C C . CYS A 1 99 ? -18.670 -21.103 42.708 1.00 85.00 99 CYS A C 1
ATOM 797 O O . CYS A 1 99 ? -18.441 -22.292 42.501 1.00 85.00 99 CYS A O 1
ATOM 799 N N . ILE A 1 100 ? -17.679 -20.203 42.791 1.00 90.00 100 ILE A N 1
ATOM 800 C CA . ILE A 1 100 ? -16.252 -20.573 42.749 1.00 90.00 100 ILE A CA 1
ATOM 801 C C . ILE A 1 100 ? -15.867 -21.399 43.983 1.00 90.00 100 ILE A C 1
ATOM 803 O O . ILE A 1 100 ? -15.151 -22.389 43.854 1.00 90.00 100 ILE A O 1
ATOM 807 N N . LYS A 1 101 ? -16.345 -21.010 45.173 1.00 86.00 101 LYS A N 1
ATOM 808 C CA . LYS A 1 101 ? -16.036 -21.713 46.422 1.00 86.00 101 LYS A CA 1
ATOM 809 C C . LYS A 1 101 ? -16.668 -23.105 46.466 1.00 86.00 101 LYS A C 1
ATOM 811 O O . LYS A 1 101 ? -15.988 -24.047 46.843 1.00 86.00 101 LYS A O 1
ATOM 816 N N . GLU A 1 102 ? -17.923 -23.242 46.043 1.00 80.12 102 GL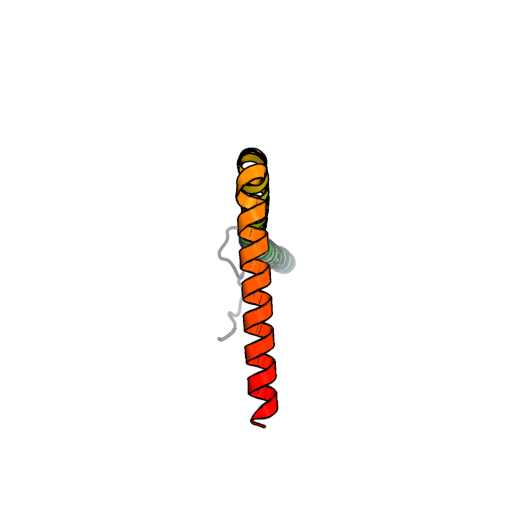U A N 1
ATOM 817 C CA . GLU A 1 102 ? -18.601 -24.540 45.924 1.00 80.12 102 GLU A CA 1
ATOM 818 C C . GLU A 1 102 ? -17.872 -25.454 44.929 1.00 80.12 102 GLU A C 1
ATOM 820 O O . GLU A 1 102 ? -17.658 -26.627 45.215 1.00 80.12 102 GLU A O 1
ATOM 825 N N . HIS A 1 103 ? -17.398 -24.917 43.800 1.00 79.25 103 HIS A N 1
ATOM 826 C CA . HIS A 1 103 ? -16.630 -25.705 42.834 1.00 79.25 103 HIS A CA 1
ATOM 827 C C . HIS A 1 103 ? -15.261 -26.172 43.368 1.00 79.25 103 HIS A C 1
ATOM 829 O O . HIS A 1 103 ? -14.783 -27.220 42.943 1.00 79.25 103 HIS A O 1
ATOM 835 N N . GLN A 1 104 ? -14.654 -25.440 44.312 1.00 78.31 104 GLN A N 1
ATOM 836 C CA . GLN A 1 104 ? -13.430 -25.860 45.013 1.00 78.31 104 GLN A CA 1
ATOM 837 C C . GLN A 1 104 ? -13.658 -26.868 46.149 1.00 78.31 104 GLN A C 1
ATOM 839 O O . GLN A 1 104 ? -12.694 -27.488 46.573 1.00 78.31 104 GLN A O 1
ATOM 844 N N . ASP A 1 105 ? -14.883 -27.019 46.660 1.00 76.38 105 ASP A N 1
ATOM 845 C CA . ASP A 1 105 ? -15.200 -27.933 47.776 1.00 76.38 105 ASP A CA 1
ATOM 846 C C . ASP A 1 105 ? -15.572 -29.350 47.281 1.00 76.38 105 ASP A C 1
ATOM 848 O O . ASP A 1 105 ? -15.657 -30.298 48.057 1.00 76.38 105 ASP A O 1
ATOM 852 N N . ILE A 1 106 ? -15.800 -29.492 45.968 1.00 69.44 106 ILE A N 1
ATOM 853 C CA . ILE A 1 106 ? -16.190 -30.735 45.277 1.00 69.44 106 ILE A CA 1
ATOM 854 C C . ILE A 1 106 ? -14.967 -31.475 44.674 1.00 69.44 106 ILE A C 1
ATOM 856 O O . ILE A 1 106 ? -15.120 -32.579 44.146 1.00 69.44 106 ILE A O 1
ATOM 860 N N . LEU A 1 107 ? -13.765 -30.881 44.729 1.00 49.25 107 LEU A N 1
ATOM 861 C CA . LEU A 1 107 ? -12.569 -31.285 43.969 1.00 49.25 107 LEU A CA 1
ATOM 862 C C . LEU A 1 107 ? -11.356 -31.539 44.883 1.00 49.25 107 LEU A C 1
ATOM 864 O O . LEU A 1 107 ? -10.767 -32.635 44.750 1.00 49.25 107 LEU A O 1
#